Protein AF-A0A5C7VGF6-F1 (afdb_monomer)

Mean predicted aligned error: 3.27 Å

Secondary structure (DSSP, 8-state):
-HHHHHHHHGGGTS--HHHHHHHHHHHHHHHHTTTS-HHHHHHHHHHHS--

Foldseek 3Di:
DVVQLVVVCVVVVDDPPVCVVVSVVVSVLCVVQVVHDSVVVVVVVCVVPPD

Sequence (51 aa):
FWSYAKRRLAQFNGVPSRTFYLHLKETEFRFNHRHQNLHKALLSLLRNNPL

Radius of gyration: 12.49 Å; Cα contacts (8 Å, |Δi|>4): 16; chains: 1; bounding box: 28×13×32 Å

Structure (mmCIF, N/CA/C/O backbone):
data_AF-A0A5C7VGF6-F1
#
_entry.id   AF-A0A5C7VGF6-F1
#
loop_
_atom_site.group_PDB
_atom_site.id
_atom_site.type_symbol
_atom_site.label_atom_id
_atom_site.label_alt_id
_atom_site.label_comp_id
_atom_site.label_asym_id
_atom_site.label_entity_id
_atom_site.label_seq_id
_atom_site.pdbx_PDB_ins_code
_atom_site.Cartn_x
_atom_site.Cartn_y
_atom_site.Cartn_z
_atom_site.occupancy
_atom_site.B_iso_or_equiv
_atom_site.auth_seq_id
_atom_site.auth_comp_id
_atom_site.auth_asym_id
_atom_site.auth_atom_id
_atom_site.pdbx_PDB_model_num
ATOM 1 N N . PHE A 1 1 ? -10.274 -10.206 -9.581 1.00 91.31 1 PHE A N 1
ATOM 2 C CA . PHE A 1 1 ? -8.976 -9.793 -9.014 1.00 91.31 1 PHE A CA 1
ATOM 3 C C . PHE A 1 1 ? -7.970 -9.367 -10.091 1.00 91.31 1 PHE A C 1
ATOM 5 O O . PHE A 1 1 ? -7.640 -8.190 -10.152 1.00 91.31 1 PHE A O 1
ATOM 12 N N . TRP A 1 2 ? -7.533 -10.259 -10.988 1.00 95.19 2 TRP A N 1
ATOM 13 C CA . TRP A 1 2 ? -6.437 -9.986 -11.937 1.00 95.19 2 TRP A CA 1
ATOM 14 C C . TRP A 1 2 ? -6.632 -8.777 -12.865 1.00 95.19 2 TRP A C 1
ATOM 16 O O . TRP A 1 2 ? -5.695 -8.006 -13.057 1.00 95.19 2 TRP A O 1
ATOM 26 N N . SER A 1 3 ? -7.844 -8.533 -13.375 1.00 95.69 3 SER A N 1
ATOM 27 C CA . SER A 1 3 ? -8.129 -7.333 -14.184 1.00 95.69 3 SER A CA 1
ATOM 28 C C . SER A 1 3 ? -7.950 -6.026 -13.395 1.00 95.69 3 SER A C 1
ATOM 30 O O . SER A 1 3 ? -7.468 -5.036 -13.940 1.00 95.69 3 SER A O 1
ATOM 32 N N . TYR A 1 4 ? -8.283 -6.028 -12.098 1.00 94.81 4 TYR A N 1
ATOM 33 C CA . TYR A 1 4 ? -8.041 -4.900 -11.191 1.00 94.81 4 TYR A CA 1
ATOM 34 C C . TYR A 1 4 ? -6.544 -4.736 -10.913 1.00 94.81 4 TYR A C 1
ATOM 36 O O . TYR A 1 4 ? -6.014 -3.632 -11.027 1.00 94.81 4 TYR A O 1
ATOM 44 N N . ALA A 1 5 ? -5.851 -5.843 -10.632 1.00 95.88 5 ALA A N 1
ATOM 45 C CA . ALA A 1 5 ? -4.4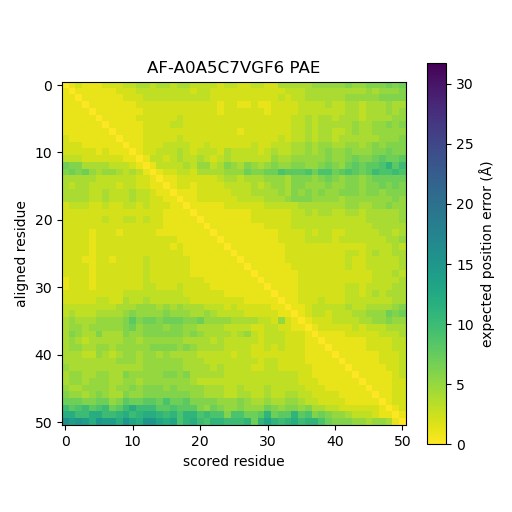17 -5.829 -10.377 1.00 95.88 5 ALA A CA 1
ATOM 46 C C . ALA A 1 5 ? -3.621 -5.282 -11.563 1.00 95.88 5 ALA A C 1
ATOM 48 O O . ALA A 1 5 ? -2.789 -4.400 -11.377 1.00 95.88 5 ALA A O 1
ATOM 49 N N . LYS A 1 6 ? -3.945 -5.712 -12.787 1.00 94.62 6 LYS A N 1
ATOM 50 C CA . LYS A 1 6 ? -3.322 -5.204 -14.015 1.00 94.62 6 LYS A CA 1
ATOM 51 C C . LYS A 1 6 ? -3.472 -3.684 -14.148 1.00 94.62 6 LYS A C 1
ATOM 53 O O . LYS A 1 6 ? -2.482 -2.993 -14.358 1.00 94.62 6 LYS A O 1
ATOM 58 N N . ARG A 1 7 ? -4.688 -3.154 -13.959 1.00 95.06 7 ARG A N 1
ATOM 59 C CA . ARG A 1 7 ? -4.960 -1.704 -14.021 1.00 95.06 7 ARG A CA 1
ATOM 60 C C . ARG A 1 7 ? -4.229 -0.909 -12.939 1.00 95.06 7 ARG A C 1
ATOM 62 O O . ARG A 1 7 ? -3.835 0.223 -13.189 1.00 95.06 7 ARG A O 1
ATOM 69 N N . ARG A 1 8 ? -4.081 -1.471 -11.736 1.00 93.75 8 ARG A N 1
ATOM 70 C CA . ARG A 1 8 ? -3.379 -0.817 -10.623 1.00 93.75 8 ARG A CA 1
ATOM 71 C C . ARG A 1 8 ? -1.872 -0.812 -10.865 1.00 93.75 8 ARG A C 1
ATOM 73 O O . ARG A 1 8 ? -1.246 0.232 -10.757 1.00 93.75 8 ARG A O 1
ATOM 80 N N . LEU A 1 9 ? -1.305 -1.959 -11.234 1.00 94.25 9 LEU A N 1
ATOM 81 C CA . LEU A 1 9 ? 0.131 -2.109 -11.474 1.00 94.25 9 LEU A CA 1
ATOM 82 C C . LEU A 1 9 ? 0.614 -1.281 -12.674 1.00 94.25 9 LEU A C 1
ATOM 84 O O . LEU A 1 9 ? 1.726 -0.764 -12.638 1.00 94.25 9 LEU A O 1
ATOM 88 N N . ALA A 1 10 ? -0.235 -1.086 -13.689 1.00 94.31 10 ALA A N 1
ATOM 89 C CA . ALA A 1 10 ? 0.070 -0.233 -14.838 1.00 94.31 10 ALA A CA 1
ATOM 90 C C . ALA A 1 10 ? 0.320 1.245 -14.471 1.00 94.31 10 ALA A C 1
ATOM 92 O O . ALA A 1 10 ? 1.018 1.930 -15.206 1.00 94.31 10 ALA A O 1
ATOM 93 N N . GLN A 1 11 ? -0.192 1.736 -13.333 1.00 93.25 11 GLN A N 1
ATOM 94 C CA . GLN A 1 11 ? 0.006 3.129 -12.899 1.00 93.25 11 GLN A CA 1
ATOM 95 C C . GLN A 1 11 ? 1.429 3.415 -12.401 1.00 93.25 11 GLN A C 1
ATOM 97 O O . GLN A 1 11 ? 1.821 4.573 -12.321 1.00 93.25 11 GLN A O 1
ATOM 102 N N . PHE A 1 12 ? 2.209 2.383 -12.066 1.00 90.38 12 PHE A N 1
ATOM 103 C CA . PHE A 1 12 ? 3.565 2.551 -11.532 1.00 90.38 12 PHE A CA 1
ATOM 104 C C . PHE A 1 12 ? 4.647 2.683 -12.611 1.00 90.38 12 PHE A C 1
ATOM 106 O O . PHE A 1 12 ? 5.814 2.812 -12.264 1.00 90.38 12 PHE A O 1
ATOM 113 N N . ASN A 1 13 ? 4.287 2.656 -13.903 1.00 88.56 13 ASN A N 1
ATOM 114 C CA . ASN A 1 13 ? 5.239 2.676 -15.026 1.00 88.56 13 ASN A CA 1
ATOM 115 C C . ASN A 1 13 ? 6.328 1.589 -14.915 1.00 88.56 13 ASN A C 1
ATOM 117 O O . ASN A 1 13 ? 7.481 1.791 -15.285 1.00 88.56 13 ASN A O 1
ATOM 121 N N . GLY A 1 14 ? 5.938 0.420 -14.400 1.00 89.69 14 GLY A N 1
ATOM 122 C CA . GLY A 1 14 ? 6.836 -0.688 -14.094 1.00 89.69 14 GLY A CA 1
ATOM 123 C C . GLY A 1 14 ? 6.999 -0.900 -12.590 1.00 89.69 14 GLY A C 1
ATOM 124 O O . GLY A 1 14 ? 6.999 0.031 -11.794 1.00 89.69 14 GLY A O 1
ATOM 125 N N . VAL A 1 15 ? 7.116 -2.162 -12.187 1.00 93.00 15 VAL A N 1
ATOM 126 C CA . VAL A 1 15 ? 7.334 -2.548 -10.790 1.00 93.00 15 VAL A CA 1
ATOM 127 C C . VAL A 1 15 ? 8.612 -3.377 -10.734 1.00 93.00 15 VAL A C 1
ATOM 129 O O . VAL A 1 15 ? 8.702 -4.362 -11.469 1.00 93.00 15 VAL A O 1
ATOM 132 N N . PRO A 1 16 ? 9.596 -3.025 -9.887 1.00 94.94 16 PRO A N 1
ATOM 133 C CA . PRO A 1 16 ? 10.802 -3.829 -9.737 1.00 94.94 16 PRO A CA 1
ATOM 134 C C . PRO A 1 16 ? 10.462 -5.274 -9.359 1.00 94.94 16 PRO A C 1
ATOM 136 O O . PRO A 1 16 ? 9.688 -5.508 -8.430 1.00 94.94 16 PRO A O 1
ATOM 139 N N . SER A 1 17 ? 11.088 -6.257 -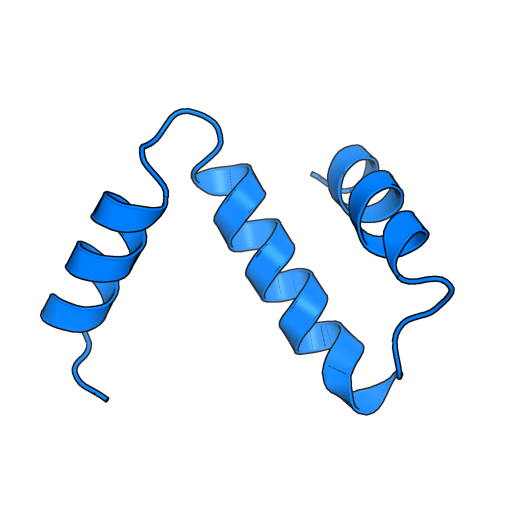10.014 1.00 93.12 17 SER A N 1
ATOM 140 C CA . SER A 1 17 ? 10.790 -7.684 -9.790 1.00 93.12 17 SER A CA 1
ATOM 141 C C . SER A 1 17 ? 10.917 -8.095 -8.318 1.00 93.12 17 SER A C 1
ATOM 143 O O . SER A 1 17 ? 10.108 -8.866 -7.812 1.00 93.12 17 SER A O 1
ATOM 145 N N . ARG A 1 18 ? 11.881 -7.502 -7.603 1.00 96.06 18 ARG A N 1
ATOM 146 C CA . ARG A 1 18 ? 12.124 -7.718 -6.167 1.00 96.06 18 ARG A CA 1
ATOM 147 C C . ARG A 1 18 ? 10.982 -7.256 -5.251 1.00 96.06 18 ARG A C 1
ATOM 149 O O . ARG A 1 18 ? 10.777 -7.851 -4.202 1.00 96.06 18 ARG A O 1
ATOM 156 N N . THR A 1 19 ? 10.225 -6.224 -5.629 1.00 95.31 19 THR A N 1
ATOM 157 C CA . THR A 1 19 ? 9.097 -5.695 -4.834 1.00 95.31 19 THR A CA 1
ATOM 158 C C . THR A 1 19 ? 7.734 -6.060 -5.416 1.00 95.31 19 THR A C 1
ATOM 160 O O . THR A 1 19 ? 6.707 -5.762 -4.804 1.00 95.31 19 THR A O 1
ATOM 163 N N . PHE A 1 20 ? 7.702 -6.745 -6.562 1.00 95.25 20 PHE A N 1
ATOM 164 C CA . PHE A 1 20 ? 6.471 -7.142 -7.240 1.00 95.25 20 PHE A CA 1
ATOM 165 C C . PHE A 1 20 ? 5.523 -7.924 -6.327 1.00 95.25 20 PHE A C 1
ATOM 167 O O . PHE A 1 20 ? 4.331 -7.619 -6.269 1.00 95.25 20 PHE A O 1
ATOM 174 N N . TYR A 1 21 ? 6.059 -8.872 -5.552 1.00 95.94 21 TYR A N 1
ATOM 175 C CA . TYR A 1 21 ? 5.283 -9.638 -4.576 1.00 95.94 21 TYR A CA 1
ATOM 176 C C . TYR A 1 21 ? 4.571 -8.736 -3.553 1.00 95.94 21 TYR A C 1
ATOM 178 O O . TYR A 1 21 ? 3.384 -8.925 -3.290 1.00 95.94 21 TYR A O 1
ATOM 186 N N . LEU A 1 22 ? 5.254 -7.709 -3.031 1.00 96.12 22 LEU A N 1
ATOM 187 C CA . LEU A 1 22 ? 4.667 -6.770 -2.070 1.00 96.12 22 LEU A CA 1
ATOM 188 C C . LEU A 1 22 ? 3.511 -5.987 -2.699 1.00 96.12 22 LEU A C 1
ATOM 190 O O . LEU A 1 22 ? 2.449 -5.848 -2.095 1.00 96.12 22 LEU A O 1
ATOM 194 N N . HIS A 1 23 ? 3.679 -5.518 -3.938 1.00 95.44 23 HIS A N 1
ATOM 195 C CA . HIS A 1 23 ? 2.621 -4.798 -4.653 1.00 95.44 23 HIS A CA 1
ATOM 196 C C . HIS A 1 23 ? 1.438 -5.708 -4.993 1.00 95.44 23 HIS A C 1
ATOM 198 O O . HIS A 1 23 ? 0.283 -5.270 -4.966 1.00 95.44 23 HIS A O 1
ATOM 204 N N . LEU A 1 24 ? 1.691 -6.985 -5.282 1.00 96.00 24 LEU A N 1
ATOM 205 C CA . LEU A 1 24 ? 0.632 -7.959 -5.511 1.00 96.00 24 LEU A CA 1
ATOM 206 C C . LEU A 1 24 ? -0.172 -8.210 -4.229 1.00 96.00 24 LEU A C 1
ATOM 208 O O . LEU A 1 24 ? -1.401 -8.156 -4.277 1.00 96.00 24 LEU A O 1
ATOM 212 N N . LYS A 1 25 ? 0.501 -8.377 -3.083 1.00 95.75 25 LYS A N 1
ATOM 213 C CA . LYS A 1 25 ? -0.144 -8.543 -1.771 1.00 95.75 25 LYS A CA 1
ATOM 214 C C . LYS A 1 25 ? -0.922 -7.315 -1.318 1.00 95.75 25 LYS A C 1
ATOM 216 O O . LYS A 1 25 ? -2.058 -7.438 -0.869 1.00 95.75 25 LYS A O 1
ATOM 221 N N . GLU A 1 26 ? -0.383 -6.120 -1.521 1.00 95.19 26 GLU A N 1
ATOM 222 C CA . GLU A 1 26 ? -1.126 -4.886 -1.252 1.00 95.19 26 GLU A CA 1
ATOM 223 C C . GLU A 1 26 ? -2.373 -4.777 -2.155 1.00 95.19 26 GLU A C 1
ATOM 225 O O . GLU A 1 26 ? -3.449 -4.376 -1.710 1.00 95.19 26 GLU A O 1
ATOM 230 N N . THR A 1 27 ? -2.260 -5.171 -3.429 1.00 96.06 27 THR A N 1
ATOM 231 C CA . THR A 1 27 ? -3.401 -5.180 -4.361 1.00 96.06 27 THR A CA 1
ATOM 232 C C . THR A 1 27 ? -4.466 -6.191 -3.943 1.00 96.06 27 THR A C 1
ATOM 234 O O . THR A 1 27 ? -5.655 -5.885 -4.027 1.00 96.06 27 THR A O 1
ATOM 237 N N . GLU A 1 28 ? -4.054 -7.383 -3.506 1.0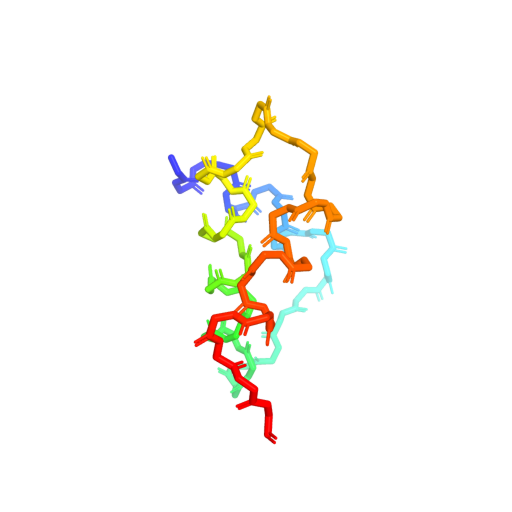0 96.19 28 GLU A N 1
ATOM 238 C CA . GLU A 1 28 ? -4.932 -8.410 -2.930 1.00 96.19 28 GLU A CA 1
ATOM 239 C C . GLU A 1 28 ? -5.692 -7.852 -1.726 1.00 96.19 28 GLU A C 1
ATOM 241 O O . GLU A 1 28 ? -6.924 -7.892 -1.705 1.00 96.19 28 GLU A O 1
ATOM 246 N N . PHE A 1 29 ? -4.982 -7.222 -0.788 1.00 95.06 29 PHE A N 1
ATOM 247 C CA . PHE A 1 29 ? -5.589 -6.591 0.380 1.00 95.06 29 PHE A CA 1
ATOM 248 C C . PHE A 1 29 ? -6.629 -5.533 -0.014 1.00 95.06 29 PHE A C 1
ATOM 250 O O . PHE A 1 29 ? -7.768 -5.581 0.456 1.00 95.06 29 PHE A O 1
ATOM 257 N N . ARG A 1 30 ? -6.287 -4.625 -0.937 1.00 94.31 30 ARG A N 1
ATOM 258 C CA . ARG A 1 30 ? -7.213 -3.596 -1.442 1.00 94.31 30 ARG A CA 1
ATOM 259 C C . ARG A 1 30 ? -8.430 -4.184 -2.151 1.00 94.31 30 ARG A C 1
ATOM 261 O O . ARG A 1 30 ? -9.533 -3.677 -1.968 1.00 94.31 30 ARG A O 1
ATOM 268 N N . PHE A 1 31 ? -8.251 -5.229 -2.960 1.00 95.06 31 PHE A N 1
ATOM 269 C CA . PHE A 1 31 ? -9.357 -5.874 -3.671 1.00 95.06 31 PHE A CA 1
ATOM 270 C C . PHE A 1 31 ? -10.336 -6.530 -2.693 1.00 95.06 31 PHE A C 1
ATOM 272 O O . PHE A 1 31 ? -11.547 -6.363 -2.845 1.00 95.06 31 PHE A O 1
ATOM 279 N N . ASN A 1 32 ? -9.816 -7.207 -1.668 1.00 94.50 32 ASN A N 1
ATOM 280 C CA . ASN A 1 32 ? -10.628 -7.872 -0.648 1.00 94.50 32 ASN A CA 1
ATOM 281 C C . ASN A 1 32 ? -11.372 -6.866 0.251 1.00 94.50 32 ASN A C 1
ATOM 283 O O . ASN A 1 32 ? -12.499 -7.125 0.661 1.00 94.50 32 ASN A O 1
ATOM 287 N N .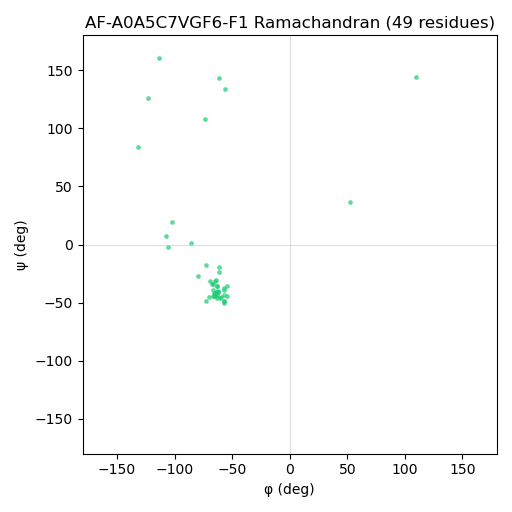 HIS A 1 33 ? -10.795 -5.683 0.486 1.00 94.19 33 HIS A N 1
ATOM 288 C CA . HIS A 1 33 ? -11.376 -4.628 1.329 1.00 94.19 33 HIS A CA 1
ATOM 289 C C . HIS A 1 33 ? -12.012 -3.481 0.524 1.00 94.19 33 HIS A C 1
ATOM 291 O O . HIS A 1 33 ? -12.239 -2.400 1.059 1.00 94.19 33 HIS A O 1
ATOM 297 N N . ARG A 1 34 ? -12.337 -3.689 -0.759 1.00 91.00 34 ARG A N 1
ATOM 298 C CA . ARG A 1 34 ? -12.784 -2.622 -1.684 1.00 91.00 34 ARG A CA 1
ATOM 299 C C . ARG A 1 34 ? -14.080 -1.897 -1.287 1.00 91.00 34 ARG A C 1
ATOM 301 O O . ARG A 1 34 ? -14.339 -0.810 -1.786 1.00 91.00 34 ARG A O 1
ATOM 308 N N . HIS A 1 35 ? -14.894 -2.503 -0.424 1.00 94.31 35 HIS A N 1
ATOM 309 C CA . HIS A 1 35 ? -16.138 -1.924 0.103 1.00 94.31 35 HIS A CA 1
ATOM 310 C C . HIS A 1 35 ? -16.018 -1.510 1.575 1.00 94.31 35 HIS A C 1
ATOM 312 O O . HIS A 1 35 ? -17.011 -1.172 2.211 1.00 94.31 35 HIS A O 1
ATOM 318 N N . GLN A 1 36 ? -14.810 -1.572 2.133 1.00 93.81 36 GLN A N 1
ATOM 319 C CA . GLN A 1 36 ? -14.539 -1.274 3.528 1.00 93.81 36 GLN A CA 1
ATOM 320 C C . GLN A 1 36 ? -13.678 -0.020 3.642 1.00 93.81 36 GLN A C 1
ATOM 322 O O . GLN A 1 36 ? -12.983 0.389 2.710 1.00 93.81 36 GLN A O 1
ATOM 327 N N . ASN A 1 37 ? -13.691 0.590 4.823 1.00 92.88 37 ASN A N 1
ATOM 328 C CA . ASN A 1 37 ? -12.760 1.663 5.118 1.00 92.88 37 ASN A CA 1
ATOM 329 C C . ASN A 1 37 ? -11.356 1.066 5.326 1.00 92.88 37 ASN A C 1
ATOM 331 O O . ASN A 1 37 ? -11.090 0.428 6.346 1.00 92.88 37 ASN A O 1
ATOM 335 N N . LEU A 1 38 ? -10.467 1.294 4.355 1.00 91.31 38 LEU A N 1
ATOM 336 C CA . LEU A 1 38 ? -9.115 0.730 4.338 1.00 91.31 38 LEU A CA 1
ATOM 337 C C . LEU A 1 38 ? -8.306 1.102 5.589 1.00 91.31 38 LEU A C 1
ATOM 339 O O . LEU A 1 38 ? -7.583 0.266 6.120 1.00 91.31 38 LEU A O 1
ATOM 343 N N . HIS A 1 39 ? -8.469 2.330 6.087 1.00 90.69 39 HIS A N 1
ATOM 344 C CA . HIS A 1 39 ? -7.792 2.799 7.293 1.00 90.69 39 HIS A CA 1
ATOM 345 C C . HIS A 1 39 ? -8.247 2.020 8.535 1.00 90.69 39 HIS A C 1
ATOM 347 O O . HIS A 1 39 ? -7.418 1.566 9.320 1.00 90.69 39 HIS A O 1
ATOM 353 N N . LYS A 1 40 ? -9.559 1.788 8.687 1.00 94.25 40 LYS A N 1
ATOM 354 C CA . LYS A 1 40 ? -10.090 0.956 9.781 1.00 94.25 40 LYS A CA 1
ATOM 355 C C . LYS A 1 40 ? -9.605 -0.494 9.680 1.00 94.25 40 LYS A C 1
ATOM 357 O O . LYS A 1 40 ? -9.241 -1.072 10.701 1.00 94.25 40 LYS A O 1
ATOM 362 N N . ALA A 1 41 ? -9.563 -1.056 8.470 1.00 93.00 41 ALA A N 1
ATOM 363 C CA . ALA A 1 41 ? -9.072 -2.416 8.240 1.00 93.00 41 ALA A CA 1
ATOM 364 C C . ALA A 1 41 ? -7.586 -2.563 8.618 1.00 93.00 41 ALA A C 1
ATOM 366 O O . ALA A 1 41 ? -7.224 -3.484 9.347 1.00 93.00 41 ALA A O 1
ATOM 367 N N . LEU A 1 42 ? -6.740 -1.615 8.198 1.00 91.75 42 LEU A N 1
ATOM 368 C CA . LEU A 1 42 ? -5.321 -1.566 8.568 1.00 91.75 42 LEU A CA 1
ATOM 369 C C . LEU A 1 42 ? -5.122 -1.431 10.078 1.00 91.75 42 LEU A C 1
ATOM 371 O O . LEU A 1 42 ? -4.340 -2.178 10.659 1.00 91.75 42 LEU A O 1
ATOM 375 N N . LEU A 1 43 ? -5.861 -0.525 10.725 1.00 93.75 43 LEU A N 1
ATOM 376 C CA . LEU A 1 43 ? -5.763 -0.331 12.170 1.00 93.75 43 LEU A CA 1
ATOM 377 C C . LEU A 1 43 ? -6.159 -1.598 12.937 1.00 93.75 43 LEU A C 1
ATOM 379 O O . LEU A 1 43 ? -5.502 -1.955 13.911 1.00 93.75 43 LEU A O 1
ATOM 383 N N . SER A 1 44 ? -7.209 -2.295 12.494 1.00 93.88 44 SER A N 1
ATOM 384 C CA . SER A 1 44 ? -7.592 -3.574 13.095 1.00 93.88 44 SER A CA 1
ATOM 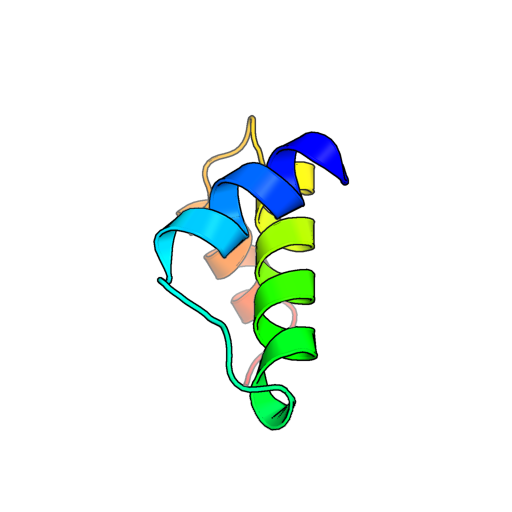385 C C . SER A 1 44 ? -6.510 -4.636 12.905 1.00 93.88 44 SER A C 1
ATOM 387 O O . SER A 1 44 ? -6.242 -5.391 13.834 1.00 93.88 44 SER A O 1
ATOM 389 N N . LEU A 1 45 ? -5.880 -4.696 11.729 1.00 92.62 45 LEU A N 1
ATOM 390 C CA . LEU A 1 45 ? -4.828 -5.669 11.445 1.00 92.62 45 LEU A CA 1
ATOM 391 C C . LEU A 1 45 ? -3.583 -5.435 12.310 1.00 92.62 45 LEU A C 1
ATOM 393 O O . LEU A 1 45 ? -3.077 -6.393 12.885 1.00 92.62 45 LEU A O 1
ATOM 397 N N . LEU A 1 46 ? -3.154 -4.177 12.457 1.00 93.25 46 LEU A N 1
ATOM 398 C CA . LEU A 1 46 ? -2.017 -3.782 13.299 1.00 93.25 46 LEU A CA 1
ATOM 399 C C . LEU A 1 46 ? -2.277 -4.000 14.795 1.00 93.25 46 LEU A C 1
ATOM 4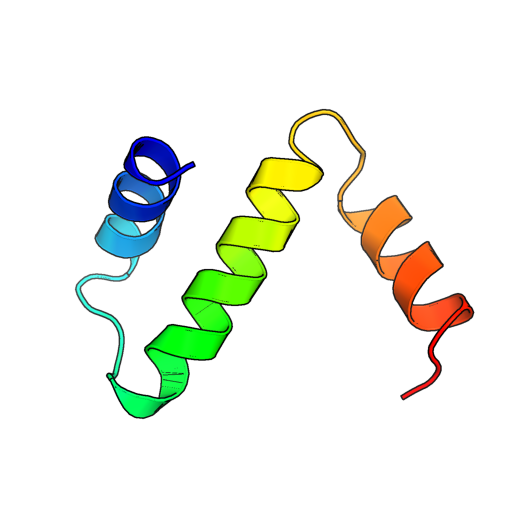01 O O . LEU A 1 46 ? -1.363 -4.338 15.535 1.00 93.25 46 LEU A O 1
ATOM 405 N N . ARG A 1 47 ? -3.525 -3.833 15.254 1.00 94.62 47 ARG A N 1
ATOM 406 C CA . ARG A 1 47 ? -3.903 -4.164 16.640 1.00 94.62 47 ARG A CA 1
ATOM 407 C C . ARG A 1 47 ? -3.830 -5.664 16.912 1.00 94.62 47 ARG A C 1
ATOM 409 O O . ARG A 1 47 ? -3.425 -6.056 17.997 1.00 94.62 47 ARG A O 1
ATOM 416 N N . ASN A 1 48 ? -4.234 -6.479 15.940 1.00 94.94 48 ASN A N 1
ATOM 417 C CA . ASN A 1 48 ? -4.227 -7.937 16.065 1.00 94.94 48 ASN A CA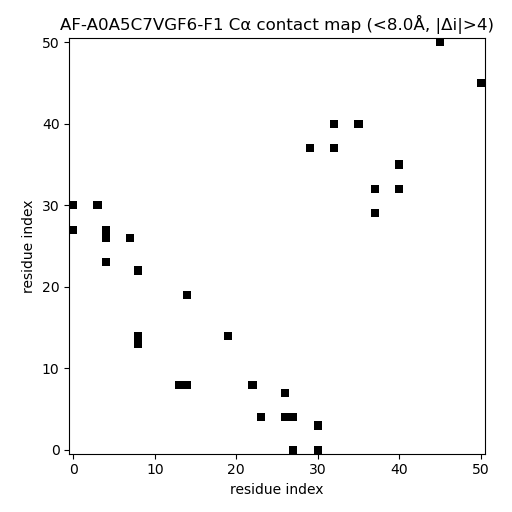 1
ATOM 418 C C . ASN A 1 48 ? -2.831 -8.543 15.844 1.00 94.94 48 ASN A C 1
ATOM 420 O O . ASN A 1 48 ? -2.554 -9.621 16.355 1.00 94.94 48 ASN A O 1
ATOM 424 N N . ASN A 1 49 ? -1.973 -7.869 15.076 1.00 92.88 49 ASN A N 1
ATOM 425 C CA . ASN A 1 49 ? -0.609 -8.291 14.766 1.00 92.88 49 ASN A CA 1
ATOM 426 C C . ASN A 1 49 ? 0.328 -7.094 14.994 1.00 92.88 49 ASN A C 1
ATOM 428 O O . ASN A 1 49 ? 0.584 -6.343 14.045 1.00 92.88 49 ASN A O 1
ATOM 432 N N . PRO A 1 50 ? 0.775 -6.867 16.242 1.00 85.88 50 PRO A 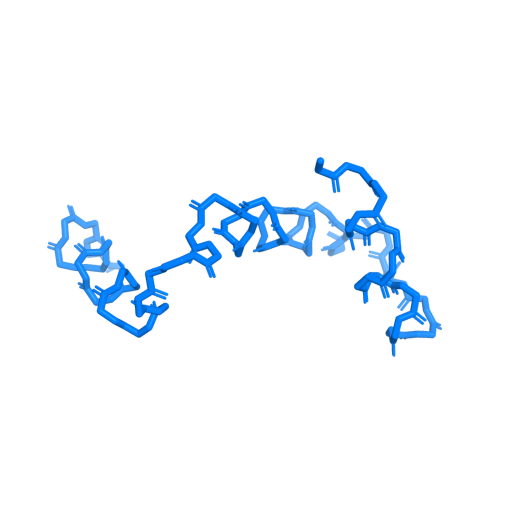N 1
ATOM 433 C CA . PRO A 1 50 ? 1.734 -5.811 16.535 1.00 85.88 50 PRO A CA 1
ATOM 434 C C . PRO A 1 50 ? 3.050 -6.067 15.785 1.00 85.88 50 PRO A C 1
ATOM 436 O O . PRO A 1 50 ? 3.439 -7.219 15.587 1.00 85.88 50 PRO A O 1
ATOM 439 N N . LEU A 1 51 ? 3.677 -4.979 15.328 1.00 79.06 51 LEU A N 1
ATOM 440 C CA . LEU A 1 51 ? 4.925 -4.983 14.555 1.00 79.06 51 LEU A CA 1
ATOM 441 C C . LEU A 1 51 ? 6.150 -5.284 15.421 1.00 79.06 51 LEU A C 1
ATOM 443 O O . LEU A 1 51 ? 6.170 -4.807 16.579 1.00 79.06 51 LEU A O 1
#

Solvent-accessible surface area (backbone atoms only — not comparable to full-atom values): 3172 Å² total; per-residue (Å²): 109,68,74,57,47,52,62,57,53,60,74,59,82,63,70,60,78,92,51,39,64,59,55,50,51,52,44,50,53,49,63,77,3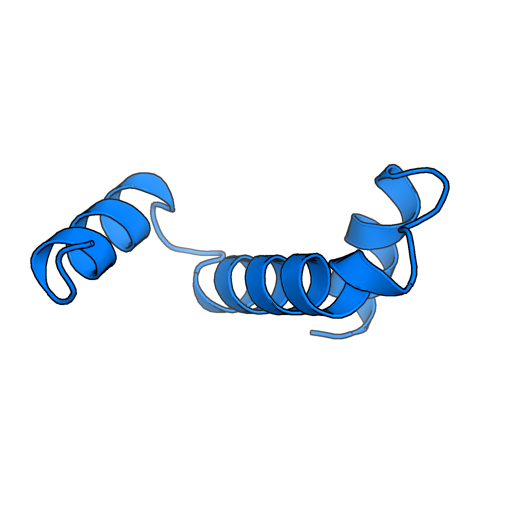9,68,92,50,64,61,68,61,53,50,53,52,48,44,70,76,50,72,131

pLDDT: mean 93.49, std 2.92, range [79.06, 96.19]